Protein AF-A0A350J123-F1 (afdb_monomer)

Foldseek 3Di:
DDDDDDDPPPPPPDPPPVVVVVQVVQWDDDPQFIWGQDPVRDIDDRDNDPVRNVVVVCCVVVPPPDDPPVNVVVCVVPVD

Radius of gyration: 21.1 Å; Cα contacts (8 Å, |Δi|>4): 54; chains: 1; bounding box: 46×41×54 Å

Structure (mmCIF, N/CA/C/O backbone):
data_AF-A0A350J123-F1
#
_entry.id   AF-A0A350J123-F1
#
loop_
_atom_site.group_PDB
_atom_site.id
_atom_site.type_symbol
_atom_site.label_atom_id
_atom_site.label_alt_id
_atom_site.label_comp_id
_atom_site.label_asym_id
_atom_site.label_entity_id
_atom_site.label_seq_id
_atom_site.pdbx_PDB_ins_code
_atom_site.Cartn_x
_atom_site.Cartn_y
_atom_site.Cartn_z
_atom_site.occupancy
_atom_site.B_iso_or_equiv
_atom_site.auth_seq_id
_atom_site.auth_comp_id
_atom_site.auth_asym_id
_atom_site.auth_atom_id
_atom_site.pdbx_PDB_model_num
ATOM 1 N N . MET A 1 1 ? 33.345 -29.808 33.406 1.00 39.22 1 MET A N 1
ATOM 2 C CA . MET A 1 1 ? 33.252 -29.088 32.118 1.00 39.22 1 MET A CA 1
ATOM 3 C C . MET A 1 1 ? 32.571 -27.752 32.377 1.00 39.22 1 MET A C 1
ATOM 5 O O . MET A 1 1 ? 31.403 -27.754 32.735 1.00 39.22 1 MET A O 1
ATOM 9 N N . SER A 1 2 ? 33.322 -26.648 32.328 1.00 58.38 2 SER A N 1
ATOM 10 C CA . SER A 1 2 ? 32.836 -25.290 32.625 1.00 58.38 2 SER A CA 1
ATOM 11 C C . SER A 1 2 ? 32.318 -24.641 31.340 1.00 58.38 2 SER A C 1
ATOM 13 O O . SER A 1 2 ? 33.038 -24.626 30.343 1.00 58.38 2 SER A O 1
ATOM 15 N N . ILE A 1 3 ? 31.073 -24.159 31.336 1.00 62.72 3 ILE A N 1
ATOM 16 C CA . ILE A 1 3 ? 30.460 -23.498 30.176 1.00 62.72 3 ILE A CA 1
ATOM 17 C C . I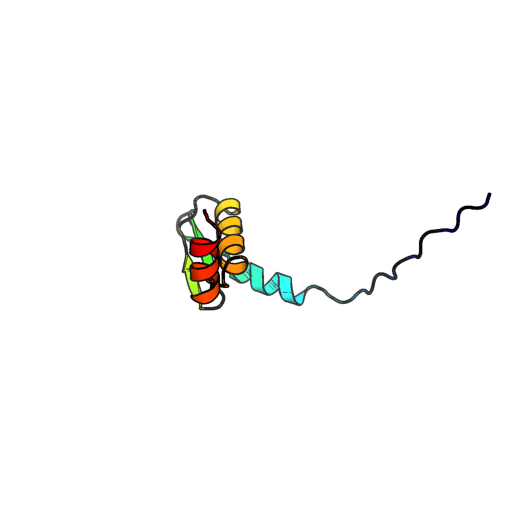LE A 1 3 ? 30.769 -22.002 30.279 1.00 62.72 3 ILE A C 1
ATOM 19 O O . ILE A 1 3 ? 30.431 -21.370 31.279 1.00 62.72 3 ILE A O 1
ATOM 23 N N . GLN A 1 4 ? 31.434 -21.442 29.266 1.00 68.06 4 GLN A N 1
ATOM 24 C CA . GLN A 1 4 ? 31.720 -20.008 29.224 1.00 68.06 4 GLN A CA 1
ATOM 25 C C . GLN A 1 4 ? 30.431 -19.197 29.001 1.00 68.06 4 GLN A C 1
ATOM 27 O O . GLN A 1 4 ? 29.592 -19.606 28.194 1.00 68.06 4 GLN A O 1
ATOM 32 N N . PRO A 1 5 ? 30.259 -18.049 29.679 1.00 65.56 5 PRO A N 1
ATOM 33 C CA . PRO A 1 5 ? 29.114 -17.183 29.452 1.00 65.56 5 PRO A CA 1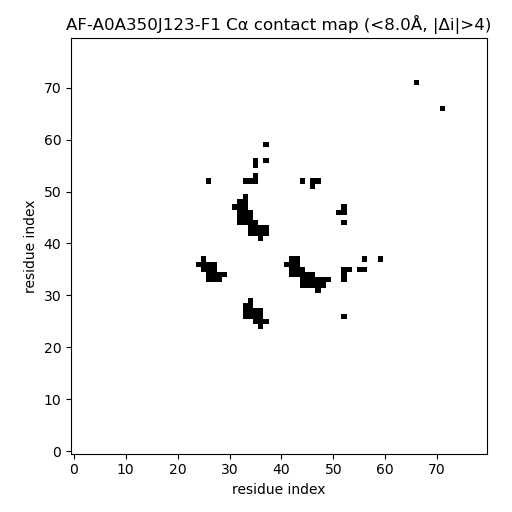
ATOM 34 C C . PRO A 1 5 ? 29.205 -16.490 28.086 1.00 65.56 5 PRO A C 1
ATOM 36 O O . PRO A 1 5 ? 30.267 -16.039 27.662 1.00 65.56 5 PRO A O 1
ATOM 39 N N . LEU A 1 6 ? 28.054 -16.412 27.415 1.00 60.31 6 LEU A N 1
ATOM 40 C CA . LEU A 1 6 ? 27.848 -15.745 26.128 1.00 60.31 6 LEU A CA 1
ATOM 41 C C . LEU A 1 6 ? 28.310 -14.273 26.204 1.00 60.31 6 LEU A C 1
ATOM 43 O O . LEU A 1 6 ? 28.022 -13.617 27.214 1.00 60.31 6 LEU A O 1
ATOM 47 N N . PRO A 1 7 ? 28.988 -13.719 25.179 1.00 53.28 7 PRO A N 1
ATOM 48 C CA . PRO A 1 7 ? 29.409 -12.325 25.212 1.00 53.28 7 PRO A CA 1
ATOM 49 C C . PRO A 1 7 ? 28.176 -11.422 25.278 1.00 53.28 7 PRO A C 1
ATOM 51 O O . PRO A 1 7 ? 27.267 -11.514 24.452 1.00 53.28 7 PRO A O 1
ATOM 54 N N . LYS A 1 8 ? 28.148 -10.551 26.289 1.00 53.41 8 LYS A N 1
ATOM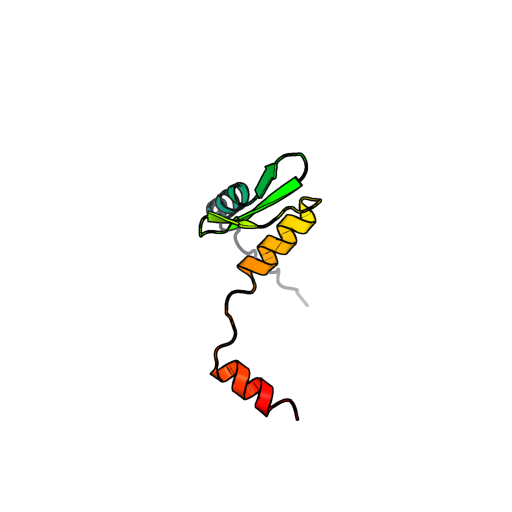 55 C CA . LYS A 1 8 ? 27.180 -9.463 26.381 1.00 53.41 8 LYS A CA 1
ATOM 56 C C . LYS A 1 8 ? 27.486 -8.515 25.229 1.00 53.41 8 LYS A C 1
ATOM 58 O O . LYS A 1 8 ? 28.498 -7.827 25.254 1.00 53.41 8 LYS A O 1
ATOM 63 N N . THR A 1 9 ? 26.655 -8.534 24.194 1.00 51.94 9 THR A N 1
ATOM 64 C CA . THR A 1 9 ? 26.639 -7.457 23.211 1.00 51.94 9 THR A CA 1
ATOM 65 C C . THR A 1 9 ? 26.196 -6.212 23.957 1.00 51.94 9 THR A C 1
ATOM 67 O O . THR A 1 9 ? 25.030 -6.112 24.344 1.00 51.94 9 THR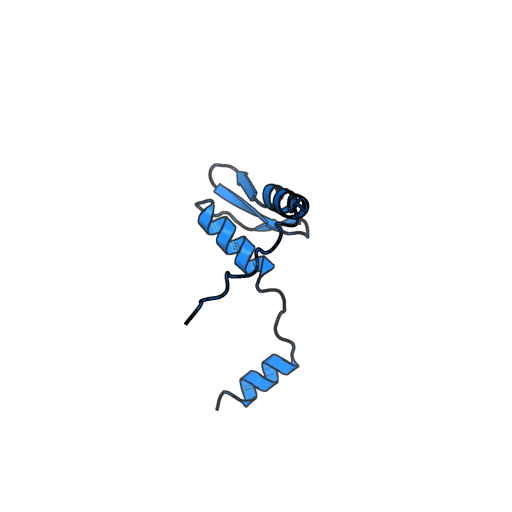 A O 1
ATOM 70 N N . ASP A 1 10 ? 27.145 -5.316 24.215 1.00 49.19 10 ASP A N 1
ATOM 71 C CA . ASP A 1 10 ? 26.860 -3.965 24.666 1.00 49.19 10 ASP A CA 1
ATOM 72 C C . ASP A 1 10 ? 25.778 -3.392 23.753 1.00 49.19 10 ASP A C 1
ATOM 74 O O . ASP A 1 10 ? 25.922 -3.320 22.528 1.00 49.19 10 ASP A O 1
ATOM 78 N N . GLN A 1 11 ? 24.635 -3.089 24.366 1.00 52.06 11 GLN A N 1
ATOM 79 C CA . GLN A 1 11 ? 23.587 -2.307 23.746 1.00 52.06 11 GLN A CA 1
ATOM 80 C C . GLN A 1 11 ? 24.186 -0.935 23.470 1.00 52.06 11 GLN A C 1
ATOM 82 O O . GLN A 1 11 ? 24.224 -0.065 24.333 1.00 52.06 11 GLN A O 1
ATOM 87 N N . ASP A 1 12 ? 24.689 -0.783 22.253 1.00 44.81 12 ASP A N 1
ATOM 88 C CA . ASP A 1 12 ? 24.950 0.502 21.641 1.00 44.81 12 ASP A CA 1
ATOM 89 C C . ASP A 1 12 ? 23.598 1.230 21.570 1.00 44.81 12 ASP A C 1
ATOM 91 O O . ASP A 1 12 ? 22.748 0.953 20.714 1.00 44.81 12 ASP A O 1
ATOM 95 N N . ASP A 1 13 ? 23.366 2.092 22.561 1.00 52.47 13 ASP A N 1
ATOM 96 C CA . ASP A 1 13 ? 22.227 3.003 22.703 1.00 52.47 13 ASP A CA 1
ATOM 97 C C . ASP A 1 13 ? 22.347 4.139 21.671 1.00 52.47 13 ASP A C 1
ATOM 99 O O . ASP A 1 13 ? 22.370 5.335 21.961 1.00 52.47 13 ASP A O 1
ATOM 103 N N . SER A 1 14 ? 22.492 3.744 20.410 1.00 48.59 14 SER A N 1
ATOM 104 C CA . SER A 1 14 ? 22.398 4.630 19.268 1.00 48.59 14 SER A CA 1
ATOM 105 C C . SER A 1 14 ? 20.912 4.870 18.986 1.00 48.59 14 SER A C 1
ATOM 107 O O . SER A 1 14 ? 20.163 3.906 18.769 1.00 48.59 14 SER A O 1
ATOM 109 N N . PRO A 1 15 ? 20.431 6.128 18.926 1.00 45.00 15 PRO A N 1
ATOM 110 C CA . PRO A 1 15 ? 19.024 6.413 18.699 1.00 45.00 15 PRO A CA 1
ATOM 111 C C . PRO A 1 15 ? 18.642 5.993 17.274 1.00 45.00 15 PRO A C 1
ATOM 113 O O . PRO A 1 15 ? 18.732 6.752 16.310 1.00 45.00 15 PRO A O 1
ATOM 116 N N . ARG A 1 16 ? 18.130 4.766 17.128 1.00 50.00 16 ARG A N 1
ATOM 117 C CA . ARG A 1 16 ? 17.493 4.227 15.908 1.00 50.00 16 ARG A CA 1
ATOM 118 C C . ARG A 1 16 ? 16.140 4.902 15.606 1.00 50.00 16 ARG A C 1
ATOM 120 O O . ARG A 1 16 ? 15.212 4.285 15.083 1.00 50.00 16 ARG A O 1
ATOM 127 N N . THR A 1 17 ? 15.987 6.180 15.943 1.00 46.38 17 THR A N 1
ATOM 128 C CA . THR A 1 17 ? 14.730 6.933 15.847 1.00 46.38 17 THR A CA 1
ATOM 129 C C . THR A 1 17 ? 14.543 7.624 14.496 1.00 46.38 17 THR A C 1
ATOM 131 O O . THR A 1 17 ? 13.403 7.883 14.111 1.00 46.38 17 THR A O 1
ATOM 134 N N . SER A 1 18 ? 15.613 7.834 13.721 1.00 50.81 18 SER A N 1
ATOM 135 C CA . SER A 1 18 ? 15.534 8.599 12.466 1.00 50.81 18 SER A CA 1
ATOM 136 C C . SER A 1 18 ? 14.720 7.892 11.361 1.00 50.81 18 SER A C 1
ATOM 138 O O . SER A 1 18 ? 13.877 8.507 10.712 1.00 50.81 18 SER A O 1
ATOM 140 N N . ASN A 1 19 ? 14.840 6.566 11.205 1.00 49.84 19 ASN A N 1
ATOM 141 C CA . ASN A 1 19 ? 14.117 5.844 10.141 1.00 49.84 19 ASN A CA 1
ATOM 142 C C . ASN A 1 19 ? 12.621 5.607 10.433 1.00 49.84 19 ASN A C 1
ATOM 144 O O . ASN A 1 19 ? 11.827 5.423 9.511 1.00 49.84 19 ASN A O 1
ATOM 148 N N . ARG A 1 20 ? 12.200 5.621 11.706 1.00 49.44 20 ARG A N 1
ATOM 149 C CA . ARG A 1 20 ? 10.788 5.398 12.076 1.00 49.44 20 ARG A CA 1
ATOM 150 C C . ARG A 1 20 ? 9.900 6.602 11.773 1.00 49.44 20 ARG A C 1
ATOM 152 O O . ARG A 1 20 ? 8.721 6.415 11.489 1.00 49.44 20 ARG A O 1
ATOM 159 N N . GLN A 1 21 ? 10.437 7.819 11.844 1.00 51.34 21 GLN A N 1
ATOM 160 C CA . GLN A 1 21 ? 9.661 9.035 11.587 1.00 51.34 21 GLN A CA 1
ATOM 161 C C . GLN A 1 21 ? 9.264 9.152 10.112 1.00 51.34 21 GLN A C 1
ATOM 163 O O . GLN A 1 21 ? 8.130 9.517 9.817 1.00 51.34 21 GLN A O 1
ATOM 168 N N . HIS A 1 22 ? 10.140 8.737 9.194 1.00 52.44 22 HIS A N 1
ATOM 169 C CA . HIS A 1 22 ? 9.869 8.803 7.757 1.00 52.44 22 HIS A CA 1
ATOM 170 C C . HIS A 1 22 ? 8.713 7.883 7.325 1.00 52.44 22 HIS A C 1
ATOM 172 O O . HIS A 1 22 ? 7.942 8.234 6.440 1.00 52.44 22 HIS A O 1
ATOM 178 N N . LEU A 1 23 ? 8.533 6.744 8.005 1.00 56.06 23 LEU A N 1
ATOM 179 C CA . LEU A 1 23 ? 7.422 5.819 7.754 1.00 56.06 23 LEU A CA 1
ATOM 180 C C . LEU A 1 23 ? 6.070 6.335 8.270 1.00 56.06 23 LEU A C 1
ATOM 182 O O . LEU A 1 23 ? 5.032 5.900 7.776 1.00 56.06 23 LEU A O 1
ATOM 186 N N . LYS A 1 24 ? 6.050 7.252 9.250 1.00 57.72 24 LYS A N 1
ATOM 187 C CA . LYS A 1 24 ? 4.792 7.820 9.769 1.00 57.72 24 LYS A CA 1
ATOM 188 C C . LYS A 1 24 ? 4.094 8.714 8.740 1.00 57.72 24 LYS A C 1
ATOM 190 O O . LYS A 1 24 ? 2.871 8.752 8.728 1.00 57.72 24 LYS A O 1
ATOM 195 N N . ASN A 1 25 ? 4.854 9.348 7.847 1.00 65.31 25 ASN A N 1
ATOM 196 C CA . ASN A 1 25 ? 4.319 10.212 6.788 1.00 65.31 25 ASN A CA 1
ATOM 197 C C . ASN A 1 25 ? 3.858 9.433 5.545 1.00 65.31 25 ASN A C 1
ATOM 199 O O . ASN A 1 25 ? 3.283 10.017 4.631 1.00 65.31 25 ASN A O 1
ATOM 203 N N . CYS A 1 26 ? 4.099 8.119 5.498 1.00 76.44 26 CYS A N 1
ATOM 204 C CA . CYS A 1 26 ? 3.732 7.287 4.357 1.00 76.44 26 CYS A CA 1
ATOM 205 C C . CYS A 1 26 ? 2.267 6.855 4.363 1.00 76.44 26 CYS A C 1
ATOM 207 O O . CYS A 1 26 ? 1.838 6.324 3.353 1.00 76.44 26 CYS A O 1
ATOM 209 N N . PHE A 1 27 ? 1.503 7.040 5.444 1.00 86.94 27 PHE A N 1
ATOM 210 C CA . PHE A 1 27 ? 0.119 6.562 5.535 1.00 86.94 27 PHE A CA 1
ATOM 211 C C . PHE A 1 27 ? -0.844 7.717 5.788 1.00 86.94 27 PHE A C 1
ATOM 213 O O . PHE A 1 27 ? -0.639 8.508 6.705 1.00 86.94 27 PHE A O 1
ATOM 220 N N . SER A 1 28 ? -1.921 7.785 5.009 1.00 89.25 28 SER A N 1
ATOM 221 C CA . SER A 1 28 ? -2.998 8.761 5.206 1.00 89.25 28 SER A CA 1
ATOM 222 C C . SER A 1 28 ? -4.365 8.095 5.093 1.00 89.25 28 SER A C 1
ATOM 224 O O . SER A 1 28 ? -4.499 7.065 4.438 1.00 89.25 28 SER A O 1
ATOM 226 N N . ILE A 1 29 ? -5.371 8.669 5.755 1.00 90.19 29 ILE A N 1
ATOM 227 C CA . ILE A 1 29 ? -6.758 8.198 5.702 1.00 90.19 29 ILE A CA 1
ATOM 228 C C . ILE A 1 29 ? -7.604 9.292 5.055 1.00 90.19 29 ILE A C 1
ATOM 230 O O . ILE A 1 29 ? -7.551 10.444 5.488 1.00 90.19 29 ILE A O 1
ATOM 234 N N . LYS A 1 30 ? -8.395 8.938 4.039 1.00 90.44 30 LYS A N 1
ATOM 235 C CA . LYS A 1 30 ? -9.414 9.816 3.442 1.00 90.44 30 LYS A CA 1
ATOM 236 C C . LYS A 1 30 ? -10.710 9.023 3.300 1.00 90.44 30 LYS A C 1
ATOM 238 O O . LYS A 1 30 ? -10.698 7.941 2.726 1.00 90.44 30 LYS A O 1
ATOM 243 N N . ASN A 1 31 ? -11.818 9.544 3.829 1.00 89.88 31 ASN A N 1
ATOM 244 C CA . ASN A 1 31 ? -13.145 8.909 3.769 1.00 89.88 31 ASN A CA 1
ATOM 245 C C . ASN A 1 31 ? -13.177 7.455 4.286 1.00 89.88 31 ASN A C 1
ATOM 247 O O . ASN A 1 31 ? -13.838 6.602 3.707 1.00 89.88 31 ASN A O 1
ATOM 251 N N . GLY A 1 32 ? -12.427 7.157 5.352 1.00 88.31 32 GLY A N 1
ATOM 252 C CA . GLY A 1 32 ? -12.342 5.804 5.921 1.00 88.31 32 GLY A CA 1
ATOM 253 C C . GLY A 1 32 ? -11.451 4.828 5.144 1.00 88.31 32 GLY A C 1
ATOM 254 O O . GLY A 1 32 ? -11.290 3.694 5.579 1.00 88.31 32 GLY A O 1
ATOM 255 N N . LEU A 1 33 ? -10.835 5.266 4.045 1.00 89.88 33 LEU A N 1
ATOM 256 C CA . LEU A 1 33 ? -9.938 4.462 3.220 1.00 89.88 33 LEU A CA 1
ATOM 257 C C . LEU A 1 33 ? -8.482 4.860 3.449 1.00 89.88 33 LEU A C 1
ATOM 259 O O . LEU A 1 33 ? -8.162 6.037 3.652 1.00 89.88 33 LEU A O 1
ATOM 263 N N . TRP A 1 34 ? -7.598 3.871 3.399 1.00 91.56 34 TRP A N 1
ATOM 264 C CA . TRP A 1 34 ? -6.167 4.032 3.618 1.00 91.56 34 TRP A CA 1
ATOM 265 C C . TRP A 1 34 ? -5.424 4.313 2.313 1.00 91.56 34 TRP A C 1
ATOM 267 O O . TRP A 1 34 ? -5.718 3.745 1.267 1.00 91.56 34 TRP A O 1
ATOM 277 N N . PHE A 1 35 ? -4.413 5.170 2.386 1.00 90.19 35 PHE A N 1
ATOM 278 C CA . PHE A 1 35 ? -3.554 5.541 1.267 1.00 90.19 35 PHE A CA 1
ATOM 279 C C . PHE A 1 35 ? -2.094 5.501 1.698 1.00 90.19 35 PHE A C 1
ATOM 281 O O . PHE A 1 35 ? -1.765 5.843 2.838 1.00 90.19 35 PHE A O 1
ATOM 288 N N . VAL A 1 36 ? -1.225 5.131 0.761 1.00 88.75 36 VAL A N 1
ATOM 289 C CA . VAL A 1 36 ? 0.223 5.070 0.946 1.00 88.75 36 VAL A CA 1
ATOM 290 C C . VAL A 1 36 ? 0.901 6.102 0.057 1.00 88.75 36 VAL A C 1
ATOM 292 O O . VAL A 1 36 ? 0.657 6.120 -1.143 1.00 88.75 36 VAL A O 1
ATOM 295 N N . THR A 1 37 ? 1.780 6.925 0.616 1.00 86.06 37 THR A N 1
ATOM 296 C CA . THR A 1 37 ? 2.602 7.882 -0.132 1.00 86.06 37 THR A CA 1
ATOM 297 C C . THR A 1 37 ? 4.047 7.393 -0.164 1.00 86.06 37 THR A C 1
ATOM 299 O O . THR A 1 37 ? 4.660 7.159 0.884 1.00 86.06 37 THR A O 1
ATOM 302 N N . ASN A 1 38 ? 4.600 7.221 -1.365 1.00 77.62 38 ASN A N 1
ATOM 303 C CA . ASN A 1 38 ? 5.991 6.805 -1.533 1.00 77.62 38 ASN A CA 1
ATOM 304 C C . ASN A 1 38 ? 6.971 7.994 -1.414 1.00 77.62 38 ASN A C 1
ATOM 306 O O . ASN A 1 38 ? 6.574 9.153 -1.309 1.00 77.62 38 ASN A O 1
ATOM 310 N N . LYS A 1 39 ? 8.284 7.723 -1.472 1.00 75.81 39 LYS A N 1
ATOM 311 C CA . LYS A 1 39 ? 9.335 8.766 -1.417 1.00 75.81 39 LYS A CA 1
ATOM 312 C C . LYS A 1 39 ? 9.292 9.771 -2.581 1.00 75.81 39 LYS A C 1
ATOM 314 O O . LYS A 1 39 ? 9.936 10.809 -2.492 1.00 75.81 39 LYS A O 1
ATOM 319 N N . ARG A 1 40 ? 8.579 9.458 -3.667 1.00 77.12 40 ARG A N 1
ATOM 320 C CA . ARG A 1 40 ? 8.366 10.329 -4.834 1.00 77.12 40 ARG A CA 1
ATOM 321 C C . ARG A 1 40 ? 7.074 11.146 -4.723 1.00 77.12 40 ARG A C 1
ATOM 323 O O . ARG A 1 40 ? 6.692 11.791 -5.689 1.00 77.12 40 ARG A O 1
ATOM 330 N N . ASN A 1 41 ? 6.416 11.127 -3.559 1.00 77.25 41 ASN A N 1
ATOM 331 C CA . ASN A 1 41 ? 5.097 11.719 -3.325 1.00 77.25 41 ASN A CA 1
ATOM 332 C C . ASN A 1 41 ? 3.980 11.143 -4.214 1.00 77.25 41 ASN A C 1
ATOM 334 O O . ASN A 1 41 ? 2.920 11.75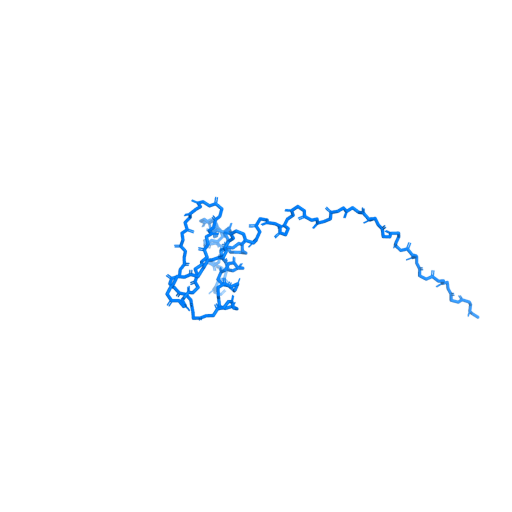0 -4.346 1.00 77.25 41 ASN A O 1
ATOM 338 N N . GLU A 1 42 ? 4.179 9.957 -4.791 1.00 81.06 42 GLU A N 1
ATOM 339 C 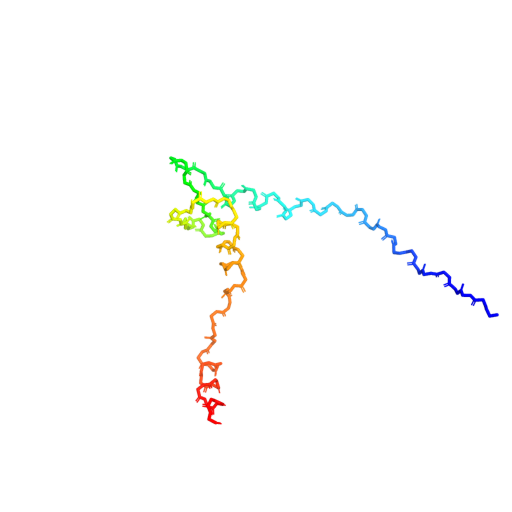CA . GLU A 1 42 ? 3.129 9.240 -5.508 1.00 81.06 42 GLU A CA 1
ATOM 340 C C . GLU A 1 42 ? 2.232 8.538 -4.482 1.00 81.06 42 GLU A C 1
ATOM 342 O O . GLU A 1 42 ? 2.716 7.855 -3.570 1.00 81.06 42 GLU A O 1
ATOM 347 N N . GLN A 1 43 ? 0.922 8.730 -4.625 1.00 87.38 43 GLN A N 1
ATOM 348 C CA . GLN A 1 43 ? -0.094 8.161 -3.748 1.00 87.38 43 GLN A CA 1
ATOM 349 C C . GLN A 1 43 ? -0.663 6.876 -4.362 1.00 87.38 43 GLN A C 1
ATOM 351 O O . GLN A 1 43 ? -1.117 6.877 -5.502 1.00 87.38 43 GLN A O 1
ATOM 356 N N . ALA A 1 44 ? -0.668 5.797 -3.584 1.00 84.81 44 ALA A N 1
ATOM 357 C CA . ALA A 1 44 ? -1.289 4.519 -3.909 1.00 84.81 44 ALA A CA 1
ATOM 358 C C . ALA A 1 44 ? -2.449 4.229 -2.943 1.00 84.81 44 ALA A C 1
ATOM 360 O O . ALA A 1 44 ? -2.396 4.595 -1.767 1.00 84.81 44 ALA A O 1
ATOM 361 N N . GLY A 1 45 ? -3.489 3.565 -3.440 1.00 88.00 45 GLY A N 1
ATOM 362 C CA . GLY A 1 45 ? -4.718 3.252 -2.708 1.00 88.00 45 GLY A CA 1
ATOM 363 C C . GLY A 1 45 ? -5.948 3.425 -3.608 1.00 88.00 45 GLY A C 1
ATOM 364 O O . GLY A 1 45 ? -5.784 3.660 -4.808 1.00 88.00 45 GLY A O 1
ATOM 365 N N . PRO A 1 46 ? -7.170 3.356 -3.057 1.00 91.00 46 PRO A N 1
ATOM 366 C CA . PRO A 1 46 ? -7.492 3.143 -1.643 1.00 91.00 46 PRO A CA 1
ATOM 367 C C . PRO A 1 46 ? -7.269 1.697 -1.168 1.00 91.00 46 PRO A C 1
ATOM 369 O O . PRO A 1 46 ? -7.453 0.756 -1.932 1.00 91.00 46 PRO A O 1
ATOM 372 N N . PHE A 1 47 ? -6.920 1.536 0.108 1.00 90.31 47 PHE A N 1
ATOM 373 C CA . PHE A 1 47 ? -6.849 0.259 0.824 1.00 90.31 47 PHE A CA 1
ATOM 374 C C . PHE A 1 47 ? -7.916 0.223 1.923 1.00 90.31 47 PHE A C 1
ATOM 376 O O . PHE A 1 47 ? -8.260 1.263 2.497 1.00 90.31 47 PHE A O 1
ATOM 383 N N . ASN A 1 48 ? -8.438 -0.963 2.221 1.00 88.88 48 ASN A N 1
ATOM 384 C CA . ASN A 1 48 ? -9.531 -1.135 3.179 1.00 88.88 48 ASN A CA 1
ATOM 385 C C . ASN A 1 48 ? -9.056 -0.957 4.621 1.00 88.88 48 ASN A C 1
ATOM 387 O O . ASN A 1 48 ? -9.765 -0.393 5.452 1.0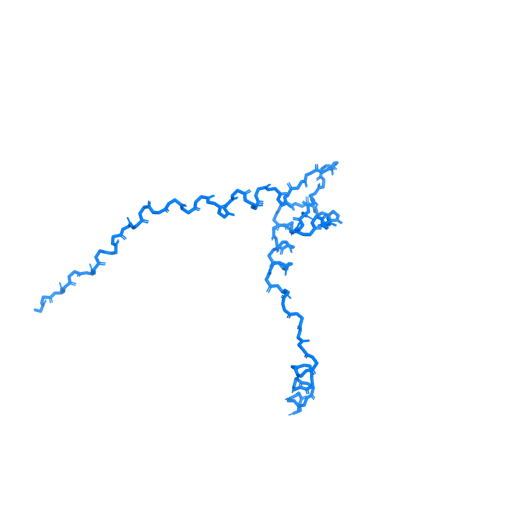0 88.88 48 ASN A O 1
ATOM 391 N N . ASP A 1 49 ? -7.834 -1.398 4.916 1.00 90.50 49 ASP A N 1
ATOM 392 C CA . ASP A 1 49 ? -7.265 -1.328 6.252 1.00 90.50 49 ASP A CA 1
ATOM 393 C C . ASP A 1 49 ? -5.774 -0.961 6.248 1.00 90.50 49 ASP A C 1
ATOM 395 O O . ASP A 1 49 ? -5.088 -0.887 5.222 1.00 90.50 49 ASP A O 1
ATOM 399 N N . LYS A 1 50 ? -5.261 -0.688 7.450 1.00 86.38 50 LYS A N 1
ATOM 400 C CA . LYS A 1 50 ? -3.870 -0.282 7.648 1.00 86.38 50 LYS A CA 1
ATOM 401 C C . LYS A 1 50 ? -2.886 -1.395 7.293 1.00 86.38 50 LYS A C 1
ATOM 403 O O . LYS A 1 50 ? -1.795 -1.090 6.814 1.00 86.38 50 LYS A O 1
ATOM 408 N N . SER A 1 51 ? -3.236 -2.653 7.556 1.00 86.81 51 SER A N 1
ATOM 409 C CA . SER A 1 51 ? -2.378 -3.808 7.264 1.00 86.81 51 SER A CA 1
ATOM 410 C C . SER A 1 51 ? -2.168 -3.985 5.764 1.00 86.81 51 SER A C 1
ATOM 412 O O . SER A 1 51 ? -1.034 -4.179 5.327 1.00 86.81 51 SER A O 1
ATOM 414 N N . GLU A 1 52 ? -3.226 -3.839 4.971 1.00 85.75 52 GLU A N 1
ATOM 415 C CA . GLU A 1 52 ? -3.196 -3.886 3.512 1.00 85.75 52 GLU A CA 1
ATOM 416 C C . GLU A 1 52 ? -2.313 -2.762 2.955 1.00 85.75 52 GLU A C 1
ATOM 418 O O . GLU A 1 52 ? -1.402 -3.009 2.161 1.00 85.75 52 GLU A O 1
ATOM 423 N N . ALA A 1 53 ? -2.482 -1.541 3.470 1.00 87.19 53 ALA A N 1
ATOM 424 C CA . ALA A 1 53 ? -1.620 -0.414 3.130 1.00 87.19 53 ALA A CA 1
ATOM 425 C C . ALA A 1 53 ? -0.142 -0.673 3.500 1.00 87.19 53 ALA A C 1
ATOM 427 O O . ALA A 1 53 ? 0.769 -0.353 2.734 1.00 87.19 53 ALA A O 1
ATOM 428 N N . GLN A 1 54 ? 0.135 -1.266 4.666 1.00 86.50 54 GLN A N 1
ATOM 429 C CA . GLN A 1 54 ? 1.501 -1.596 5.092 1.00 86.50 54 GLN A CA 1
ATOM 430 C C . GLN A 1 54 ? 2.146 -2.654 4.192 1.00 86.50 54 GLN A C 1
ATOM 432 O O . GLN A 1 54 ? 3.311 -2.503 3.817 1.00 86.50 54 GLN A O 1
ATOM 437 N N . MET A 1 55 ? 1.391 -3.681 3.802 1.00 85.88 55 MET A N 1
ATOM 438 C CA . MET A 1 55 ? 1.840 -4.697 2.849 1.00 85.88 55 MET A CA 1
ATOM 439 C C . MET A 1 55 ? 2.119 -4.098 1.472 1.00 85.88 55 MET A C 1
ATOM 441 O O . MET A 1 55 ? 3.151 -4.405 0.875 1.00 85.88 55 MET A O 1
ATOM 445 N N . ALA A 1 56 ? 1.264 -3.189 0.996 1.00 82.44 56 ALA A N 1
ATOM 446 C CA . ALA A 1 56 ? 1.502 -2.455 -0.241 1.00 82.44 56 ALA A CA 1
ATOM 447 C C . ALA A 1 56 ? 2.790 -1.621 -0.160 1.00 82.44 56 ALA A C 1
ATOM 449 O O . ALA A 1 56 ? 3.611 -1.666 -1.074 1.00 82.44 56 ALA A O 1
ATOM 450 N N . LEU A 1 57 ? 3.038 -0.921 0.954 1.00 80.44 57 LEU A N 1
ATOM 451 C CA . LEU A 1 57 ? 4.291 -0.188 1.146 1.00 80.44 57 LEU A CA 1
ATOM 452 C C . LEU A 1 57 ? 5.510 -1.122 1.129 1.00 80.44 57 LEU A C 1
ATOM 454 O O . LEU A 1 57 ? 6.494 -0.811 0.465 1.00 80.44 57 LEU A O 1
ATOM 458 N N . LEU A 1 58 ? 5.454 -2.264 1.821 1.00 80.50 58 LEU A N 1
ATOM 459 C CA . LEU A 1 58 ? 6.532 -3.260 1.809 1.00 80.50 58 LEU A CA 1
ATOM 460 C C . LEU A 1 58 ? 6.768 -3.824 0.407 1.00 80.50 58 LEU A C 1
ATOM 462 O O . LEU A 1 58 ? 7.915 -4.030 0.020 1.00 80.50 58 LEU A O 1
ATOM 466 N N . TYR A 1 59 ? 5.706 -4.016 -0.371 1.00 75.81 59 TYR A N 1
ATOM 467 C CA . TYR A 1 59 ? 5.804 -4.390 -1.77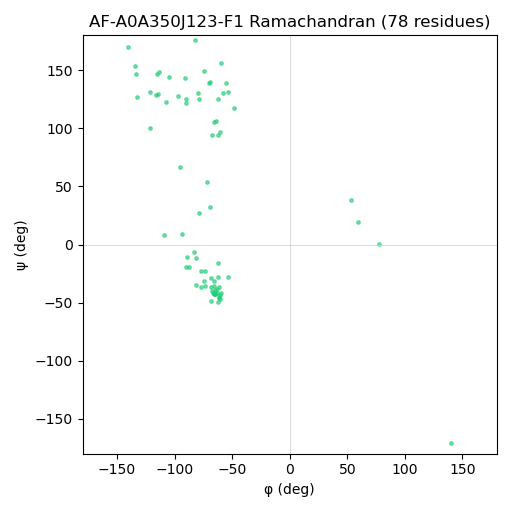4 1.00 75.81 59 TYR A CA 1
ATOM 468 C C . TYR A 1 59 ? 6.523 -3.307 -2.589 1.00 75.81 59 TYR A C 1
ATOM 470 O O . TYR A 1 59 ? 7.492 -3.609 -3.282 1.00 75.81 59 TYR A O 1
ATOM 478 N N . TYR A 1 60 ? 6.119 -2.039 -2.464 1.00 70.12 60 TYR A N 1
ATOM 479 C CA . TYR A 1 60 ? 6.743 -0.926 -3.189 1.00 70.12 60 TYR A CA 1
ATOM 480 C C . TYR A 1 60 ? 8.200 -0.681 -2.778 1.00 70.12 60 TYR A C 1
ATOM 482 O O . TYR A 1 60 ? 9.037 -0.403 -3.630 1.00 70.12 60 TYR A O 1
ATOM 490 N N . VAL A 1 61 ? 8.517 -0.799 -1.487 1.00 68.38 61 VAL A N 1
ATOM 491 C CA . VAL A 1 61 ? 9.872 -0.597 -0.947 1.00 68.38 61 VAL A CA 1
ATOM 492 C C . VAL A 1 61 ? 10.768 -1.809 -1.219 1.00 68.38 61 VAL A C 1
ATOM 494 O O . VAL A 1 61 ? 11.955 -1.644 -1.486 1.00 68.38 61 VAL A O 1
ATOM 497 N N . GLY A 1 62 ? 10.211 -3.021 -1.160 1.00 61.84 62 GLY A N 1
ATOM 498 C CA . GLY A 1 62 ? 10.941 -4.281 -1.293 1.00 61.84 62 GLY A CA 1
ATOM 499 C C . GLY A 1 62 ? 11.105 -4.790 -2.728 1.00 61.84 62 GLY A C 1
ATOM 500 O O . GLY A 1 62 ? 11.990 -5.608 -2.962 1.00 61.84 62 GLY A O 1
ATOM 501 N N . ARG A 1 63 ? 10.293 -4.329 -3.696 1.00 53.06 63 ARG A N 1
ATOM 502 C CA . ARG A 1 63 ? 10.326 -4.826 -5.090 1.00 53.06 63 ARG A CA 1
ATOM 503 C C . ARG A 1 63 ? 10.886 -3.882 -6.153 1.00 53.06 63 ARG A C 1
ATOM 505 O O . ARG A 1 63 ? 10.834 -4.233 -7.328 1.00 53.06 63 ARG A O 1
ATOM 512 N N . THR A 1 64 ? 11.479 -2.737 -5.829 1.00 51.03 64 THR A N 1
ATOM 513 C CA . THR A 1 64 ? 12.110 -1.909 -6.877 1.00 51.03 64 THR A CA 1
ATOM 514 C C . THR A 1 64 ? 13.610 -2.160 -7.021 1.00 51.03 64 THR A C 1
ATOM 516 O O . THR A 1 64 ? 14.424 -1.263 -6.831 1.00 51.03 64 THR A O 1
ATOM 519 N N . CYS A 1 65 ? 13.968 -3.359 -7.471 1.00 54.62 65 CYS A N 1
ATOM 520 C CA . CYS A 1 65 ? 14.845 -3.464 -8.632 1.00 54.62 65 CYS A CA 1
ATOM 521 C C . CYS A 1 65 ? 14.083 -4.274 -9.682 1.00 54.62 65 CYS A C 1
ATOM 523 O O . CYS A 1 65 ? 13.950 -5.492 -9.590 1.00 54.62 65 CYS A O 1
ATOM 525 N N . TRP A 1 66 ? 13.505 -3.567 -10.657 1.00 59.69 66 TRP A N 1
ATOM 526 C CA . TRP A 1 66 ? 12.956 -4.214 -11.843 1.00 59.69 66 TRP A CA 1
ATOM 527 C C . TRP A 1 66 ? 14.061 -5.091 -12.447 1.00 59.69 66 TRP A C 1
ATOM 529 O O . TRP A 1 66 ? 15.194 -4.606 -12.565 1.00 59.69 66 TRP A O 1
ATOM 539 N N . PRO A 1 67 ? 13.795 -6.365 -12.783 1.00 61.97 67 PRO A N 1
ATOM 540 C CA . PRO A 1 67 ? 14.826 -7.227 -13.333 1.00 61.97 67 PRO A CA 1
ATOM 541 C C . PRO A 1 67 ? 15.387 -6.579 -14.599 1.00 61.97 67 PRO A C 1
ATOM 543 O O . PRO A 1 67 ? 14.651 -6.137 -15.484 1.00 61.97 67 PRO A O 1
ATOM 546 N N . SER A 1 68 ? 16.710 -6.493 -14.680 1.00 68.00 68 SER A N 1
ATOM 547 C CA . SER A 1 68 ? 17.382 -5.987 -15.872 1.00 68.00 68 SER A CA 1
ATOM 548 C C . SER A 1 68 ? 17.036 -6.853 -17.084 1.00 68.00 68 SER A C 1
ATOM 550 O O . SER A 1 68 ? 16.753 -8.048 -16.961 1.00 68.00 68 SER A O 1
ATOM 552 N N . ALA A 1 69 ? 17.151 -6.288 -18.288 1.00 75.25 69 ALA A N 1
ATOM 553 C CA . ALA A 1 69 ? 16.979 -7.050 -19.526 1.00 75.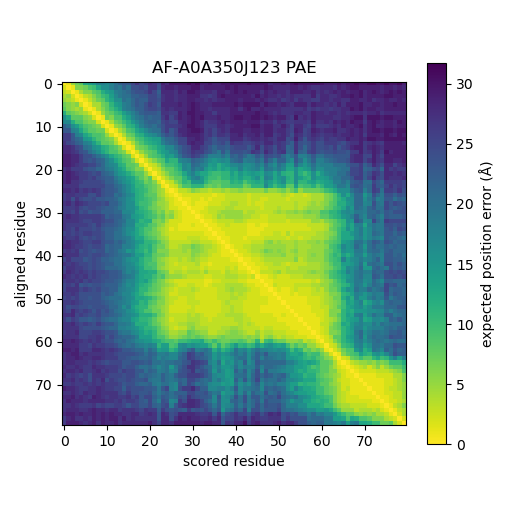25 69 ALA A CA 1
ATOM 554 C C . ALA A 1 69 ? 17.879 -8.303 -19.577 1.00 75.25 69 ALA A C 1
ATOM 556 O O . ALA A 1 69 ? 17.523 -9.304 -20.192 1.00 75.25 69 ALA A O 1
ATOM 557 N N . LYS A 1 70 ? 19.036 -8.281 -18.899 1.00 76.25 70 LYS A N 1
ATOM 558 C CA . LYS A 1 70 ? 19.915 -9.447 -18.746 1.00 76.25 70 LYS A CA 1
ATOM 559 C C . LYS A 1 70 ? 19.286 -10.533 -17.866 1.00 76.25 70 LYS A C 1
ATOM 561 O O . LYS A 1 70 ? 19.232 -11.675 -18.304 1.00 76.25 70 LYS A O 1
ATOM 566 N N . GLN A 1 71 ? 18.756 -10.174 -16.697 1.00 77.56 71 GLN A N 1
ATOM 567 C CA . GLN A 1 71 ? 18.080 -11.115 -15.791 1.00 77.56 71 GLN A CA 1
ATOM 568 C C . GLN A 1 71 ? 16.827 -11.726 -16.432 1.00 77.56 71 GLN A C 1
ATOM 570 O O . GLN A 1 71 ? 16.589 -12.922 -16.296 1.00 77.56 71 GLN A O 1
ATOM 575 N N . LEU A 1 72 ? 16.069 -10.937 -17.203 1.00 74.94 72 LEU A N 1
ATOM 576 C CA . LEU A 1 72 ? 14.917 -11.432 -17.967 1.00 74.94 72 LEU A CA 1
ATOM 577 C C . LEU A 1 72 ? 15.327 -12.433 -19.060 1.00 74.94 72 LEU A C 1
ATOM 579 O O . LEU A 1 72 ? 14.683 -13.473 -19.225 1.00 74.94 72 LEU A O 1
ATOM 583 N N . ARG A 1 73 ? 16.421 -12.153 -19.783 1.00 80.56 73 ARG A N 1
ATOM 584 C CA . ARG A 1 73 ? 16.983 -13.076 -20.784 1.00 80.56 73 ARG A CA 1
ATOM 585 C C . ARG A 1 73 ? 17.502 -14.365 -20.152 1.00 80.56 73 ARG A C 1
ATOM 587 O O . ARG A 1 73 ? 17.263 -15.437 -20.693 1.00 80.56 73 ARG A O 1
ATOM 594 N N . GLU A 1 74 ? 18.187 -14.277 -19.016 1.00 79.69 74 GLU A N 1
ATOM 595 C CA . GLU A 1 74 ? 18.712 -15.445 -18.300 1.00 79.69 74 GLU A CA 1
ATOM 596 C C . GLU A 1 74 ? 17.598 -16.324 -17.729 1.00 79.69 74 GLU A C 1
ATOM 598 O O . GLU A 1 74 ? 17.659 -17.538 -17.897 1.00 79.69 74 GLU A O 1
ATOM 603 N N . PHE A 1 75 ? 16.548 -15.734 -17.151 1.00 76.38 75 PHE A N 1
ATOM 604 C CA . PHE A 1 75 ? 15.369 -16.474 -16.697 1.00 76.38 75 PHE A CA 1
ATOM 605 C C . PHE A 1 75 ? 14.680 -17.212 -17.854 1.00 76.38 75 PHE A C 1
ATOM 607 O O . PHE A 1 75 ? 14.434 -18.412 -17.768 1.00 76.38 75 PHE A O 1
ATOM 614 N N . SER A 1 76 ? 14.462 -16.522 -18.980 1.00 74.62 76 SER A N 1
ATOM 615 C CA . SER A 1 76 ? 13.872 -17.125 -20.187 1.00 74.62 76 SER A CA 1
ATOM 616 C C . SER A 1 76 ? 14.741 -18.246 -20.776 1.00 74.62 76 SER A C 1
ATOM 618 O O . SER A 1 76 ? 14.227 -19.155 -21.422 1.00 74.62 76 SER A O 1
ATOM 620 N N . ARG A 1 77 ? 16.062 -18.182 -20.562 1.00 71.50 77 ARG A N 1
ATOM 621 C CA . ARG A 1 77 ? 17.034 -19.184 -21.019 1.00 71.50 77 ARG A CA 1
ATOM 622 C C . ARG A 1 77 ? 17.110 -20.405 -20.097 1.00 71.50 77 ARG A C 1
ATOM 624 O O . ARG A 1 77 ? 17.352 -21.495 -20.596 1.00 71.50 77 ARG A O 1
ATOM 631 N N . LEU A 1 78 ? 16.952 -20.217 -18.785 1.00 68.44 78 LEU A N 1
ATOM 632 C CA . LEU A 1 78 ? 17.046 -21.270 -17.761 1.00 68.44 78 LEU A CA 1
ATOM 633 C C . LEU A 1 78 ? 15.707 -21.972 -17.476 1.00 68.44 78 LEU A C 1
ATOM 635 O O . LEU A 1 78 ? 15.694 -22.984 -16.792 1.00 68.44 78 LEU A O 1
ATOM 639 N N . GLY A 1 79 ? 14.589 -21.447 -17.981 1.00 59.62 79 GLY A N 1
ATOM 640 C CA . GLY A 1 79 ? 13.253 -22.038 -17.842 1.00 59.62 79 GLY A CA 1
ATOM 641 C C . GLY A 1 79 ? 12.952 -23.214 -18.784 1.00 59.62 79 GLY A C 1
ATOM 642 O O . GLY A 1 79 ? 11.786 -23.402 -19.129 1.00 59.62 79 GLY A O 1
ATOM 643 N N . ARG A 1 80 ? 13.970 -23.961 -19.234 1.00 50.34 80 ARG A N 1
ATOM 644 C CA . ARG A 1 80 ? 13.818 -25.254 -19.922 1.00 50.34 80 ARG A CA 1
ATOM 645 C C . ARG A 1 80 ? 14.578 -26.335 -19.178 1.00 50.34 80 ARG A C 1
ATOM 647 O O . ARG A 1 80 ? 15.757 -26.073 -18.854 1.00 50.34 80 ARG A O 1
#

Secondary structure (DSSP, 8-state):
-PPPPPP--------TTHHHHHHHTTEEEETTEEEEE-TT--EEEEESSHHHHHHHHHHHHHS-SPPPHHHHHHHHHH--

Nearest PDB structures (foldseek):
  8e11-assembly2_B  TM=5.142E-01  e=6.424E-01  Mus musculus
  8ixw-assembly1_B  TM=3.223E-01  e=3.715E-01  Tilapia lake virus
  4m2y-assembly1_A  TM=4.694E-01  e=1.274E+00  Homo sapiens
  3hr8-assembly1_A  TM=4.471E-01  e=1.111E+00  Thermotoga maritima
  3nvm-assembly1_A  TM=3.405E-01  e=8.086E+00  Pyrococcus furiosus DSM 3638

pLDDT: mean 70.67, std 15.43, range [39.22, 91.56]

Mean predicted aligned error: 15.97 Å

Sequence (80 aa):
MSIQPLPKTDQDDSPRTSNRQHLKNCFSIKNGLWFVTNKRNEQAGPFNDKSEAQMALLYYVGRTCWPSAKQLREFSRLGR

Solvent-accessible surface area (backbone atoms only — not comparable to full-atom values): 5174 Å² total; per-residue (Å²): 138,85,80,79,81,79,83,80,74,76,79,76,87,64,82,80,57,70,71,58,57,64,59,61,73,24,57,48,74,59,95,82,27,24,32,31,40,49,100,84,70,52,75,47,72,79,23,85,40,69,67,58,34,50,52,50,48,49,48,62,72,71,57,74,71,75,76,48,74,65,54,53,50,50,50,70,65,63,75,111